Protein AF-A0AAV9KK95-F1 (afdb_monomer_lite)

Sequence (82 aa):
MKVRRGNFKHASYKWNKLLQSLQSYIPKTKVILVSWKPPDIRWVKCNTDGVSRGNPGRGSWGFCLRDENGNLLAAKAKKMTN

InterPro domains:
  IPR012337 Ribonuclease H-like superfamily [SSF53098] (42-76)
  IPR036397 Ribonuclease H superfamily [G3DSA:3.30.420.10] (42-82)
  IPR052929 RNase H-like EbsB-related [PTHR47074] (8-78)

Radius of gyration: 24.57 Å; chains: 1; bounding box: 40×19×64 Å

Structure (mmCIF, N/CA/C/O backbone):
data_AF-A0AAV9KK95-F1
#
_entry.id   AF-A0AAV9KK95-F1
#
loop_
_atom_site.group_PDB
_atom_site.id
_atom_site.type_symbol
_atom_site.label_atom_id
_atom_site.label_alt_id
_atom_site.label_comp_id
_atom_site.label_asym_id
_atom_site.label_entity_id
_atom_site.label_seq_id
_atom_site.pdbx_PDB_ins_code
_atom_site.Cartn_x
_atom_site.Cartn_y
_atom_site.Cartn_z
_atom_site.occupancy
_atom_site.B_iso_or_equiv
_atom_site.auth_seq_id
_atom_site.auth_comp_id
_atom_site.auth_asym_id
_atom_site.auth_atom_id
_atom_site.pdbx_PDB_model_num
ATOM 1 N N . MET A 1 1 ? 10.517 10.928 22.940 1.00 41.38 1 MET A N 1
ATOM 2 C CA . MET A 1 1 ? 9.448 9.929 23.181 1.00 41.38 1 MET A CA 1
ATOM 3 C C . MET A 1 1 ? 8.185 10.659 23.635 1.00 41.38 1 MET A C 1
ATOM 5 O O . MET A 1 1 ? 8.241 11.363 24.634 1.00 41.38 1 MET A O 1
ATOM 9 N N . LYS A 1 2 ? 7.074 10.589 22.887 1.00 40.12 2 LYS A N 1
ATOM 10 C CA . LYS A 1 2 ? 5.826 11.297 23.234 1.00 40.12 2 LYS A CA 1
ATOM 11 C C . LYS A 1 2 ? 4.925 10.353 24.032 1.00 40.12 2 LYS A C 1
ATOM 13 O O . LYS A 1 2 ? 4.269 9.490 23.459 1.00 40.12 2 LYS A O 1
ATOM 18 N N . VAL A 1 3 ? 4.941 10.480 25.356 1.00 55.75 3 VAL A N 1
ATOM 19 C CA . VAL A 1 3 ? 4.125 9.648 26.252 1.00 55.75 3 VAL A CA 1
ATOM 20 C C . VAL A 1 3 ? 2.676 10.136 26.200 1.00 55.75 3 VAL A C 1
ATOM 22 O O . VAL A 1 3 ? 2.403 11.313 26.442 1.00 55.75 3 VAL A O 1
ATOM 25 N N . ARG A 1 4 ? 1.732 9.244 25.881 1.00 58.69 4 ARG A N 1
ATOM 26 C CA . ARG A 1 4 ? 0.299 9.540 26.010 1.00 58.69 4 ARG A CA 1
ATOM 27 C C . ARG A 1 4 ? -0.048 9.546 27.499 1.00 58.69 4 ARG A C 1
ATOM 29 O O . ARG A 1 4 ? -0.110 8.489 28.115 1.00 58.69 4 ARG A O 1
ATOM 36 N N . ARG A 1 5 ? -0.258 10.725 28.088 1.00 57.09 5 ARG A N 1
ATOM 37 C CA . ARG A 1 5 ? -0.819 10.825 29.442 1.00 57.09 5 ARG A CA 1
ATOM 38 C C . ARG A 1 5 ? -2.306 10.483 29.365 1.00 57.09 5 ARG A C 1
ATOM 40 O O . ARG A 1 5 ? -3.045 11.134 28.629 1.00 57.09 5 ARG A O 1
ATOM 47 N N . GLY A 1 6 ? -2.734 9.447 30.085 1.00 59.59 6 GLY A N 1
ATOM 48 C CA . GLY A 1 6 ? -4.158 9.181 30.279 1.00 59.59 6 GLY A CA 1
ATOM 49 C C . GLY A 1 6 ? -4.825 10.390 30.940 1.00 59.59 6 GLY A C 1
ATOM 50 O O . GLY A 1 6 ? -4.200 11.074 31.748 1.00 59.59 6 GLY A O 1
ATOM 51 N N . ASN A 1 7 ? -6.088 10.664 30.606 1.00 61.59 7 ASN A N 1
ATOM 52 C CA . ASN A 1 7 ? -6.887 11.743 31.206 1.00 61.59 7 ASN A CA 1
ATOM 53 C C . ASN A 1 7 ? -7.284 11.438 32.671 1.00 61.59 7 ASN A C 1
ATOM 55 O O . ASN A 1 7 ? -8.448 11.576 33.044 1.00 61.59 7 ASN A O 1
ATOM 59 N N . PHE A 1 8 ? -6.340 11.018 33.515 1.00 65.06 8 PHE A N 1
ATOM 60 C CA . PHE A 1 8 ? -6.541 10.873 34.955 1.00 65.06 8 PHE A CA 1
ATOM 61 C C . PHE A 1 8 ? -6.497 12.258 35.594 1.00 65.06 8 PHE A C 1
ATOM 63 O O . PHE A 1 8 ? -5.461 12.700 36.081 1.00 65.06 8 PHE A O 1
ATOM 70 N N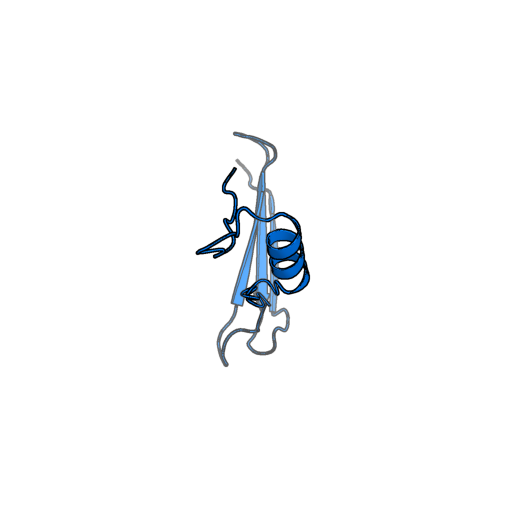 . LYS A 1 9 ? -7.619 12.981 35.535 1.00 60.72 9 LYS A N 1
ATOM 71 C CA . LYS A 1 9 ? -7.670 14.370 36.010 1.00 60.72 9 LYS A CA 1
ATOM 72 C C . LYS A 1 9 ? -7.532 14.497 37.533 1.00 60.72 9 LYS A C 1
ATOM 74 O O . LYS A 1 9 ? -7.113 15.552 37.985 1.00 60.72 9 LYS A O 1
ATOM 79 N N . HIS A 1 10 ? -7.782 13.428 38.300 1.00 64.62 10 HIS A N 1
ATOM 80 C CA . HIS A 1 10 ? -7.639 13.406 39.762 1.00 64.62 10 HIS A CA 1
ATOM 81 C C . HIS A 1 10 ? -7.260 12.003 40.272 1.00 64.62 10 HIS A C 1
ATOM 83 O O . HIS A 1 10 ? -8.118 11.234 40.703 1.00 64.62 10 HIS A O 1
ATOM 89 N N . ALA A 1 11 ? -5.977 11.641 40.200 1.00 63.53 11 ALA A N 1
ATOM 90 C CA . ALA A 1 11 ? -5.487 10.415 40.831 1.00 63.53 11 ALA A CA 1
ATOM 91 C C . ALA A 1 11 ? -5.523 10.571 42.362 1.00 63.53 11 ALA A C 1
ATOM 93 O O . ALA A 1 11 ? -4.993 11.539 42.904 1.00 63.53 11 ALA A O 1
ATOM 94 N N . SER A 1 12 ? -6.168 9.638 43.067 1.00 72.44 12 SER A N 1
ATOM 95 C CA . SER A 1 12 ? -6.192 9.652 44.533 1.00 72.44 12 SER A CA 1
ATOM 96 C C . SER A 1 12 ? -4.805 9.342 45.099 1.00 72.44 12 SER A C 1
ATOM 98 O O . SER A 1 12 ? -4.154 8.405 44.646 1.00 72.44 12 SER A O 1
ATOM 100 N N . T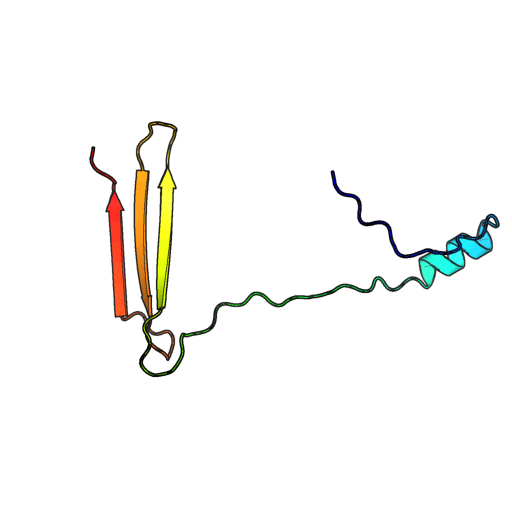YR A 1 13 ? -4.392 10.058 46.148 1.00 77.25 13 TYR A N 1
ATOM 101 C CA . TYR A 1 13 ? -3.170 9.752 46.906 1.00 77.25 13 TYR A CA 1
ATOM 102 C C . TYR A 1 13 ? -3.290 8.483 47.775 1.00 77.25 13 TYR A C 1
ATOM 104 O O . TYR A 1 13 ? -2.304 8.027 48.345 1.00 77.25 13 TYR A O 1
ATOM 112 N N . LYS A 1 14 ? -4.490 7.891 47.893 1.00 86.06 14 LYS A N 1
ATOM 113 C CA . LYS A 1 14 ? -4.712 6.630 48.618 1.00 86.06 14 LYS A CA 1
ATOM 114 C C . LYS A 1 14 ? -4.542 5.440 47.671 1.00 86.06 14 LYS A C 1
ATOM 116 O O . LYS A 1 14 ? -5.299 5.310 46.709 1.00 86.06 14 LYS A O 1
ATOM 121 N N . TRP A 1 15 ? -3.620 4.532 47.999 1.00 82.38 15 TRP A N 1
ATOM 122 C CA . TRP A 1 15 ? -3.242 3.385 47.159 1.00 82.38 15 TRP A CA 1
ATOM 123 C C . TRP A 1 15 ? -4.430 2.546 46.669 1.00 82.38 15 TRP A C 1
ATOM 125 O O . TRP A 1 15 ? -4.579 2.315 45.472 1.00 82.38 15 TRP A O 1
ATOM 135 N N . ASN A 1 16 ? -5.348 2.186 47.568 1.00 87.69 16 ASN A N 1
ATOM 136 C CA . ASN A 1 16 ? -6.514 1.369 47.213 1.00 87.69 16 ASN A CA 1
ATOM 137 C C . ASN A 1 16 ? -7.442 2.071 46.205 1.00 87.69 16 ASN A C 1
ATOM 139 O O . ASN A 1 16 ? -8.027 1.429 45.337 1.00 87.69 16 ASN A O 1
ATOM 143 N N . LYS A 1 17 ? -7.562 3.403 46.291 1.00 84.25 17 LYS A N 1
ATOM 144 C CA . LYS A 1 17 ? -8.378 4.202 45.366 1.00 84.25 17 LYS A CA 1
ATOM 145 C C . LYS A 1 17 ? -7.695 4.363 44.011 1.00 84.25 17 LYS A C 1
ATOM 147 O O . LYS A 1 17 ? -8.370 4.303 42.986 1.00 84.25 17 LYS A O 1
ATOM 152 N N . LEU A 1 18 ? -6.370 4.516 44.003 1.00 84.44 18 LEU A N 1
ATOM 153 C CA . LEU A 1 18 ? -5.578 4.510 42.777 1.00 84.44 18 LEU A CA 1
ATOM 154 C C . LEU A 1 18 ? -5.724 3.172 42.038 1.00 84.44 18 LEU A C 1
ATOM 156 O O . LEU A 1 18 ? -6.099 3.174 40.867 1.00 84.44 18 LEU A O 1
ATOM 160 N N . LEU A 1 19 ? -5.520 2.045 42.727 1.00 85.19 19 LEU A N 1
ATOM 161 C CA . LEU A 1 19 ? -5.695 0.706 42.155 1.00 85.19 19 LEU A CA 1
ATOM 162 C C . LEU A 1 19 ? -7.095 0.507 41.569 1.00 85.19 19 LEU A C 1
ATOM 164 O O . LEU A 1 19 ? -7.216 0.096 40.419 1.00 85.19 19 LEU A O 1
ATOM 168 N N . GLN A 1 20 ? -8.141 0.884 42.308 1.00 85.31 20 GLN A N 1
ATOM 169 C CA . GLN A 1 20 ? -9.522 0.790 41.832 1.00 85.31 20 GLN A CA 1
ATOM 170 C C . GLN A 1 20 ? -9.755 1.628 40.562 1.00 85.31 20 GLN A C 1
ATOM 172 O O . GLN A 1 20 ? -10.438 1.184 39.637 1.00 85.31 20 GLN A O 1
ATOM 177 N N . SER A 1 21 ? -9.163 2.826 40.480 1.00 82.44 21 SER A N 1
ATOM 178 C CA . SER A 1 21 ? -9.262 3.684 39.291 1.00 82.44 21 SER A CA 1
ATOM 179 C C . SER A 1 21 ? -8.502 3.139 38.082 1.00 82.44 21 SER A C 1
ATOM 181 O O . SER A 1 21 ? -8.971 3.291 36.962 1.00 82.44 21 SER A O 1
ATOM 183 N N . LEU A 1 22 ? -7.359 2.478 38.293 1.00 84.31 22 LEU A N 1
ATOM 184 C CA . LEU A 1 22 ? -6.590 1.840 37.225 1.00 84.31 22 LEU A CA 1
ATOM 185 C C . LEU A 1 22 ? -7.293 0.578 36.717 1.00 84.31 22 LEU A C 1
ATOM 187 O O . LEU A 1 22 ? -7.388 0.382 35.512 1.00 84.31 22 LEU A O 1
ATOM 191 N N . GLN A 1 23 ? -7.832 -0.242 37.623 1.00 86.75 23 GLN A N 1
ATOM 192 C CA . GLN A 1 23 ? -8.578 -1.456 37.276 1.00 86.75 23 GLN A CA 1
ATOM 193 C C . GLN A 1 23 ? -9.868 -1.157 36.502 1.00 86.75 23 GLN A C 1
ATOM 195 O O . GLN A 1 23 ? -10.253 -1.928 35.631 1.00 86.75 23 GLN A O 1
ATOM 200 N N . SER A 1 24 ? -10.526 -0.033 36.798 1.00 82.44 24 SER A N 1
ATOM 201 C CA . SER A 1 24 ? -11.736 0.416 36.092 1.00 82.44 24 SER A CA 1
ATOM 202 C C . SER A 1 24 ? -11.448 1.303 34.875 1.00 82.44 24 SER A C 1
ATOM 204 O O . SER A 1 24 ? -12.376 1.729 34.184 1.00 82.44 24 SER A O 1
ATOM 206 N N . TYR A 1 25 ? -10.175 1.598 34.588 1.00 83.31 25 TYR A N 1
ATOM 207 C CA . TYR A 1 25 ? -9.810 2.469 33.481 1.00 83.31 25 TYR A CA 1
ATOM 208 C C . TYR A 1 25 ? -9.923 1.747 32.142 1.00 83.31 25 TYR A C 1
ATOM 210 O O . TYR A 1 25 ? -9.104 0.900 31.792 1.00 83.31 25 TYR A O 1
ATOM 218 N N . ILE A 1 26 ? -10.898 2.168 31.342 1.00 80.31 26 ILE A N 1
ATOM 219 C CA . ILE A 1 26 ? -11.008 1.775 29.940 1.00 80.31 26 ILE A CA 1
ATOM 220 C C . ILE A 1 26 ? -10.420 2.913 29.094 1.00 80.31 26 ILE A C 1
ATOM 222 O O . ILE A 1 26 ? -11.019 3.996 29.017 1.00 80.31 26 ILE A O 1
ATOM 226 N N . PRO A 1 27 ? -9.244 2.730 28.465 1.00 79.12 27 PRO A N 1
ATOM 227 C CA . PRO A 1 27 ? -8.662 3.763 27.626 1.00 79.12 27 PRO A CA 1
ATOM 228 C C . PRO A 1 27 ? -9.586 4.059 26.445 1.00 79.12 27 PRO A C 1
ATOM 230 O O . PRO A 1 27 ? -9.978 3.167 25.693 1.00 79.12 27 PRO A O 1
ATOM 233 N N . LYS A 1 28 ? -9.905 5.341 26.239 1.00 80.44 28 LYS A N 1
ATOM 234 C CA . LYS A 1 28 ? -10.578 5.789 25.015 1.00 80.44 28 LYS A CA 1
ATOM 235 C C . LYS A 1 28 ? -9.596 5.688 23.848 1.00 80.44 28 LYS A C 1
ATOM 237 O O . LYS A 1 28 ? -8.829 6.615 23.584 1.00 80.44 28 LYS A O 1
ATOM 242 N N . THR A 1 29 ? -9.607 4.554 23.160 1.00 82.75 29 THR A N 1
ATOM 243 C CA . THR A 1 29 ? -8.795 4.339 21.962 1.00 82.75 29 THR A CA 1
ATOM 244 C C . THR A 1 29 ? -9.558 4.834 20.743 1.00 82.75 29 THR A C 1
ATOM 246 O O . THR A 1 29 ? -10.616 4.313 20.405 1.00 82.75 29 THR A O 1
ATOM 249 N N . LYS A 1 30 ? -9.015 5.837 20.048 1.00 85.50 30 LYS A N 1
ATOM 250 C CA . LYS A 1 30 ? -9.482 6.178 18.703 1.00 85.50 30 LYS A CA 1
ATOM 251 C C . LYS A 1 30 ? -8.878 5.171 17.728 1.00 85.50 30 LYS A C 1
ATOM 253 O O . LYS A 1 30 ? -7.694 5.272 17.410 1.00 85.50 30 LYS A O 1
ATOM 258 N N . VAL A 1 31 ? -9.677 4.208 17.281 1.00 84.75 31 VAL A N 1
ATOM 259 C CA . VAL A 1 31 ? -9.294 3.302 16.195 1.00 84.75 31 VAL A CA 1
ATOM 260 C C . VAL A 1 31 ? -9.698 3.962 14.882 1.00 84.75 31 VAL A C 1
ATOM 262 O O . VAL A 1 31 ? -10.873 4.232 14.656 1.00 84.75 31 VAL A O 1
ATOM 265 N N . ILE A 1 32 ? -8.718 4.273 14.036 1.00 89.31 32 ILE A N 1
ATOM 266 C CA . ILE A 1 32 ? -8.960 4.719 12.662 1.00 89.31 32 ILE A CA 1
ATOM 267 C C . ILE A 1 32 ? -8.576 3.547 11.776 1.00 89.31 32 ILE A C 1
ATOM 269 O O . ILE A 1 32 ? -7.397 3.207 11.686 1.00 89.31 32 ILE A O 1
ATOM 273 N N . LEU A 1 33 ? -9.566 2.912 11.153 1.00 89.12 33 LEU A N 1
ATOM 274 C CA . LEU A 1 33 ? -9.292 1.883 10.163 1.00 89.12 33 LEU A CA 1
ATOM 275 C C . LEU A 1 33 ? -8.716 2.554 8.914 1.00 89.12 33 LEU A C 1
ATOM 277 O O . LEU A 1 33 ? -9.433 3.231 8.179 1.00 89.12 33 LEU A O 1
ATOM 281 N N . VAL A 1 34 ? -7.424 2.355 8.676 1.00 91.31 34 VAL A N 1
ATOM 282 C CA . VAL A 1 34 ? -6.772 2.751 7.428 1.00 91.31 34 VAL A CA 1
ATOM 283 C C . VAL A 1 34 ? -6.750 1.522 6.533 1.00 91.31 34 VAL A C 1
ATOM 285 O O . VAL A 1 34 ? -5.920 0.634 6.698 1.00 91.31 34 VAL A O 1
ATOM 288 N N . SER A 1 35 ? -7.715 1.447 5.623 1.00 93.25 35 SER A N 1
ATOM 289 C CA . SER A 1 35 ? -7.798 0.398 4.607 1.00 93.25 35 SER A CA 1
ATOM 290 C C . SER A 1 35 ? -7.743 1.027 3.223 1.00 93.25 35 SER A C 1
ATOM 292 O O . SER A 1 35 ? -8.223 2.144 3.012 1.00 93.25 35 SER A O 1
ATOM 294 N N . TRP A 1 36 ? -7.138 0.314 2.276 1.00 94.69 36 TRP A N 1
ATOM 295 C CA . TRP A 1 36 ? -7.221 0.700 0.876 1.00 94.69 36 TRP A CA 1
ATOM 296 C C . TRP A 1 36 ? -8.652 0.473 0.383 1.00 94.69 36 TRP A C 1
ATOM 298 O O . TRP A 1 36 ? -9.271 -0.544 0.691 1.00 94.69 36 TRP A O 1
ATOM 308 N N . LYS A 1 37 ? -9.165 1.427 -0.387 1.00 94.50 37 LYS A N 1
ATOM 309 C CA . LYS A 1 37 ? -10.442 1.321 -1.095 1.00 94.50 37 LYS A CA 1
ATOM 310 C C . LYS A 1 37 ? -10.199 1.572 -2.578 1.00 94.50 37 LYS A C 1
ATOM 312 O O . LYS A 1 37 ? -9.298 2.368 -2.883 1.00 94.50 37 LYS A O 1
ATOM 317 N N . PRO A 1 38 ? -10.970 0.960 -3.486 1.00 95.75 38 PRO A N 1
ATOM 318 C CA . PRO A 1 38 ? -10.932 1.354 -4.885 1.00 95.75 38 PRO A CA 1
ATOM 319 C C . PRO A 1 38 ? -11.283 2.847 -5.049 1.00 95.75 38 PRO A C 1
ATOM 321 O O . PRO A 1 38 ? -11.814 3.464 -4.119 1.00 95.75 38 PRO A O 1
ATOM 324 N N . PRO A 1 39 ? -10.854 3.484 -6.150 1.00 97.19 39 PRO A N 1
ATOM 325 C CA . PRO A 1 39 ? -11.262 4.846 -6.475 1.00 97.19 39 PRO A CA 1
ATOM 326 C C . PRO A 1 39 ? -12.756 4.904 -6.837 1.00 97.19 39 PRO A C 1
ATOM 328 O O . PRO A 1 39 ? -13.403 3.871 -6.995 1.00 97.19 39 PRO A O 1
ATOM 331 N N . ASP A 1 40 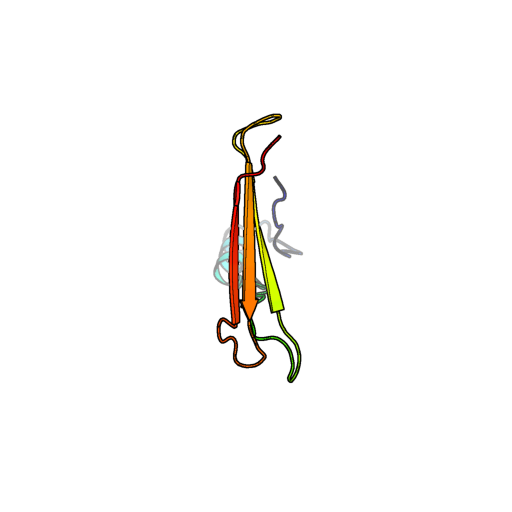? -13.290 6.116 -6.969 1.00 97.81 40 ASP A N 1
ATOM 332 C CA . ASP A 1 40 ? -14.673 6.317 -7.407 1.00 97.81 40 ASP A CA 1
ATOM 333 C C . ASP A 1 40 ? -14.885 5.829 -8.854 1.00 97.81 40 ASP A C 1
ATOM 335 O O . ASP A 1 40 ? -13.938 5.657 -9.621 1.00 97.81 40 ASP A O 1
ATOM 339 N N . ILE A 1 41 ? -16.143 5.620 -9.247 1.00 98.00 41 ILE A N 1
ATOM 340 C CA . ILE A 1 41 ? -16.516 5.173 -10.601 1.00 98.00 41 ILE A CA 1
ATOM 341 C C . ILE A 1 41 ? -15.878 6.081 -11.665 1.00 98.00 41 ILE A C 1
ATOM 343 O O . ILE A 1 41 ? -15.905 7.307 -11.525 1.00 98.00 41 ILE A O 1
ATOM 347 N N . ARG A 1 42 ? -15.344 5.484 -12.744 1.00 96.44 42 ARG A N 1
ATOM 348 C CA . ARG A 1 42 ? -14.595 6.160 -13.827 1.00 96.44 42 ARG A CA 1
ATOM 349 C C . ARG A 1 42 ? -13.262 6.798 -13.412 1.00 96.44 42 ARG A C 1
ATOM 351 O O . ARG A 1 42 ? -12.681 7.538 -14.206 1.00 96.44 42 ARG A O 1
ATOM 358 N N . TRP A 1 43 ? -12.748 6.513 -12.216 1.00 98.38 43 TRP A N 1
ATOM 359 C CA . TRP A 1 43 ? -11.402 6.912 -11.812 1.00 98.38 43 TRP A CA 1
ATOM 360 C C . TRP A 1 43 ? -10.430 5.739 -11.828 1.00 98.38 43 TRP A C 1
ATOM 362 O O . TRP A 1 43 ? -10.773 4.599 -11.531 1.00 98.38 43 TRP A O 1
ATOM 372 N N . VAL A 1 44 ? -9.165 6.059 -12.093 1.00 97.94 44 VAL A N 1
ATOM 373 C CA . VAL A 1 44 ? -8.048 5.125 -11.951 1.00 97.94 44 VAL A CA 1
ATOM 374 C C . VAL A 1 44 ? -7.184 5.557 -10.774 1.00 97.94 44 VAL A C 1
ATOM 376 O O . VAL A 1 44 ? -6.758 6.710 -10.685 1.00 97.94 44 VAL A O 1
ATOM 379 N N . LYS A 1 45 ? -6.881 4.623 -9.870 1.00 98.38 45 LYS A N 1
ATOM 380 C CA . LYS A 1 45 ? -5.952 4.841 -8.758 1.00 98.38 45 LYS A CA 1
ATOM 381 C C . LYS A 1 45 ? -4.554 4.398 -9.159 1.00 98.38 45 LYS A C 1
ATOM 383 O O . LYS A 1 45 ? -4.347 3.229 -9.468 1.00 98.38 45 LYS A O 1
ATOM 388 N N . CYS A 1 46 ? -3.596 5.320 -9.108 1.00 98.12 46 CYS A N 1
ATOM 389 C CA . CYS A 1 46 ? -2.177 5.024 -9.273 1.00 98.12 46 CYS A CA 1
ATOM 390 C C . CYS A 1 46 ? -1.508 4.928 -7.898 1.00 98.12 46 CYS A C 1
ATOM 392 O O . CYS A 1 46 ? -1.394 5.926 -7.188 1.00 98.12 46 CYS A O 1
ATOM 394 N N . ASN A 1 47 ? -1.077 3.730 -7.509 1.00 97.81 47 ASN A N 1
ATOM 395 C CA . ASN A 1 47 ? -0.228 3.537 -6.337 1.00 97.81 47 ASN A CA 1
ATOM 396 C C . ASN A 1 47 ? 1.228 3.461 -6.795 1.00 97.81 47 ASN A C 1
ATOM 398 O O . ASN A 1 47 ? 1.545 2.626 -7.639 1.00 97.81 47 ASN A O 1
ATOM 402 N N . THR A 1 48 ? 2.095 4.308 -6.241 1.00 97.81 48 THR A N 1
ATOM 403 C CA . THR A 1 48 ? 3.525 4.374 -6.566 1.00 97.81 48 THR A CA 1
ATOM 404 C C . THR A 1 48 ? 4.374 3.990 -5.358 1.00 97.81 48 THR A C 1
ATOM 406 O O . THR A 1 48 ? 3.960 4.187 -4.217 1.00 97.81 48 THR A O 1
ATOM 409 N N . ASP A 1 49 ? 5.559 3.440 -5.610 1.00 97.81 49 ASP A N 1
ATOM 410 C CA . ASP A 1 49 ? 6.564 3.182 -4.579 1.00 97.81 49 ASP A CA 1
ATOM 411 C C . ASP A 1 49 ? 7.982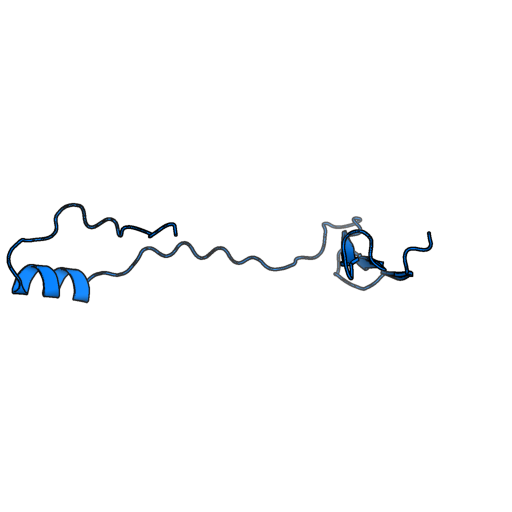 3.326 -5.149 1.00 97.81 49 ASP A C 1
ATOM 413 O O . ASP A 1 49 ? 8.205 3.217 -6.361 1.00 97.81 49 ASP A O 1
ATOM 417 N N . GLY A 1 50 ? 8.946 3.590 -4.273 1.00 95.88 50 GLY A N 1
ATOM 418 C CA . GLY A 1 50 ? 10.346 3.773 -4.620 1.00 95.88 50 GLY A CA 1
ATOM 419 C C . GLY A 1 50 ? 11.276 3.145 -3.591 1.00 95.88 50 GLY A C 1
ATOM 420 O O . GLY A 1 50 ? 10.986 3.089 -2.402 1.00 95.88 50 GLY A O 1
ATOM 421 N N . VAL A 1 51 ? 12.444 2.707 -4.051 1.00 95.56 51 VAL A N 1
ATOM 422 C CA . VAL A 1 51 ? 13.499 2.157 -3.191 1.00 95.56 51 VAL A CA 1
ATOM 423 C C . VAL A 1 51 ? 14.837 2.806 -3.521 1.00 95.56 51 VAL A C 1
ATOM 425 O O . VAL A 1 51 ? 15.124 3.107 -4.681 1.00 95.56 51 VAL A O 1
ATOM 428 N N . SER A 1 52 ? 15.670 3.003 -2.497 1.00 94.38 52 SER A N 1
ATOM 429 C CA . SER A 1 52 ? 17.039 3.507 -2.618 1.00 94.38 52 SER A CA 1
ATOM 430 C C . SER A 1 52 ? 18.000 2.698 -1.747 1.00 94.38 52 SER A C 1
ATOM 432 O O . SER A 1 52 ? 17.664 2.311 -0.631 1.00 94.38 52 SER A O 1
ATOM 434 N N . ARG A 1 53 ? 19.215 2.455 -2.255 1.00 93.25 53 ARG A N 1
ATOM 435 C CA . ARG A 1 53 ? 20.318 1.788 -1.541 1.00 93.25 53 ARG A CA 1
ATOM 436 C C . ARG A 1 53 ? 21.360 2.755 -0.957 1.00 93.25 53 ARG A C 1
ATOM 438 O O . ARG A 1 53 ? 22.440 2.302 -0.592 1.00 93.25 53 ARG A O 1
ATOM 445 N N . GLY A 1 54 ? 21.094 4.060 -0.905 1.00 90.00 54 GLY A N 1
ATOM 446 C CA . GLY A 1 54 ? 22.024 5.048 -0.338 1.00 90.00 54 GLY A CA 1
ATOM 447 C C . GLY A 1 54 ? 21.775 6.477 -0.827 1.00 90.00 54 GLY A C 1
ATOM 448 O O . GLY A 1 54 ? 20.796 6.731 -1.526 1.00 90.00 54 GLY A O 1
ATOM 449 N N . ASN A 1 55 ? 22.676 7.403 -0.483 1.00 87.31 55 ASN A N 1
ATOM 450 C CA . ASN A 1 55 ? 22.614 8.805 -0.913 1.00 87.31 55 ASN A CA 1
ATOM 451 C C . ASN A 1 55 ? 24.000 9.338 -1.375 1.00 87.31 55 ASN A C 1
ATOM 453 O O . ASN A 1 55 ? 24.751 9.820 -0.527 1.00 87.31 55 ASN A O 1
ATOM 457 N N . PRO A 1 56 ? 24.350 9.249 -2.682 1.00 85.56 56 PRO A N 1
ATOM 458 C CA . PRO A 1 56 ? 23.599 8.566 -3.732 1.00 85.56 56 PRO A CA 1
ATOM 459 C C . PRO A 1 56 ? 23.807 7.047 -3.673 1.00 85.56 56 PRO A C 1
ATOM 461 O O . PRO A 1 56 ? 24.874 6.537 -3.341 1.00 85.56 56 PRO A O 1
ATOM 464 N N . GLY A 1 57 ? 22.770 6.302 -4.025 1.00 88.62 57 GLY A N 1
ATOM 465 C CA . GLY A 1 57 ? 22.819 4.856 -4.188 1.00 88.62 57 GLY A CA 1
ATOM 466 C C . GLY A 1 57 ? 21.888 4.434 -5.312 1.00 88.62 57 GLY A C 1
ATOM 467 O O . GLY A 1 57 ? 21.058 5.213 -5.776 1.00 88.62 57 GLY A O 1
ATOM 468 N N . ARG A 1 58 ? 22.013 3.184 -5.770 1.00 93.88 58 ARG A N 1
ATOM 469 C CA . ARG A 1 58 ? 21.083 2.642 -6.771 1.00 93.88 58 ARG A CA 1
ATOM 470 C C . ARG A 1 58 ? 19.657 2.742 -6.234 1.00 93.88 58 ARG A C 1
ATOM 472 O O . ARG A 1 58 ? 19.405 2.295 -5.116 1.00 93.88 58 ARG A O 1
ATOM 479 N N . GLY A 1 59 ? 18.746 3.249 -7.053 1.00 94.50 59 GLY A N 1
ATOM 480 C CA . GLY A 1 59 ? 17.325 3.257 -6.740 1.00 94.50 59 GLY A CA 1
ATOM 481 C C . GLY A 1 59 ? 16.470 2.706 -7.873 1.00 94.50 59 GLY A C 1
ATOM 482 O O . GLY A 1 59 ? 16.942 2.463 -8.987 1.00 94.50 59 GLY A O 1
ATOM 483 N N . SER A 1 60 ? 15.199 2.486 -7.580 1.00 96.62 60 SER A N 1
ATOM 484 C CA . SER A 1 60 ? 14.174 2.121 -8.555 1.00 96.62 60 SER A CA 1
ATOM 485 C C . SER A 1 60 ? 12.827 2.686 -8.135 1.00 96.62 60 SER A C 1
ATOM 487 O O . SER A 1 60 ? 12.634 3.044 -6.975 1.00 96.62 60 SER A O 1
ATOM 489 N N . TRP A 1 61 ? 11.898 2.736 -9.079 1.00 97.06 61 TRP A N 1
ATOM 490 C CA . TRP A 1 61 ? 10.512 3.124 -8.851 1.00 97.06 61 TRP A CA 1
ATOM 491 C C . TRP A 1 61 ? 9.572 2.063 -9.418 1.00 97.06 61 TRP A C 1
ATOM 493 O O . TRP A 1 61 ? 9.949 1.295 -10.310 1.00 97.06 61 TRP A O 1
ATOM 503 N N . GLY A 1 62 ? 8.338 2.043 -8.930 1.00 98.06 62 GLY A N 1
ATOM 504 C CA . GLY A 1 62 ? 7.254 1.245 -9.480 1.00 98.06 62 GLY A CA 1
ATOM 505 C C . GLY A 1 62 ? 5.893 1.901 -9.287 1.00 98.06 62 GLY A C 1
ATOM 506 O O . GLY A 1 62 ? 5.725 2.771 -8.435 1.00 98.06 62 GLY A O 1
ATOM 507 N N . PHE A 1 63 ? 4.922 1.487 -10.097 1.00 98.44 63 PHE A N 1
ATOM 508 C CA . PHE A 1 63 ? 3.519 1.834 -9.920 1.00 98.44 63 PHE A CA 1
ATOM 509 C C . PHE A 1 63 ? 2.582 0.680 -10.289 1.00 98.44 63 PHE A C 1
ATOM 511 O O . PHE A 1 63 ? 2.939 -0.205 -11.072 1.00 98.44 63 PHE A O 1
ATOM 518 N N . CYS A 1 64 ? 1.352 0.743 -9.780 1.00 98.38 64 CYS A N 1
ATOM 519 C CA . CYS A 1 64 ? 0.211 -0.022 -10.275 1.00 98.38 64 CYS A CA 1
ATOM 520 C C . CYS A 1 64 ? -1.019 0.882 -10.455 1.00 98.38 64 CYS A C 1
ATOM 522 O O . CYS A 1 64 ? -1.299 1.738 -9.615 1.00 98.38 64 CYS A O 1
ATOM 524 N N . LEU A 1 65 ? -1.726 0.696 -11.568 1.00 98.56 65 LEU A N 1
ATOM 525 C CA . LEU A 1 65 ? -2.983 1.355 -11.909 1.00 98.56 65 LEU A CA 1
ATOM 526 C C . LEU A 1 65 ? -4.138 0.402 -11.625 1.00 98.56 65 LEU A C 1
ATOM 528 O O . LEU A 1 65 ? -4.095 -0.751 -12.058 1.00 98.56 65 LEU A O 1
ATOM 532 N N . ARG A 1 66 ? -5.169 0.881 -10.932 1.00 98.56 66 ARG A N 1
ATOM 533 C CA . ARG A 1 66 ? -6.373 0.104 -10.624 1.00 98.56 66 ARG A CA 1
ATOM 534 C C . ARG A 1 66 ? -7.642 0.855 -11.001 1.00 98.56 66 ARG A C 1
ATOM 536 O O . ARG A 1 66 ? -7.694 2.063 -10.776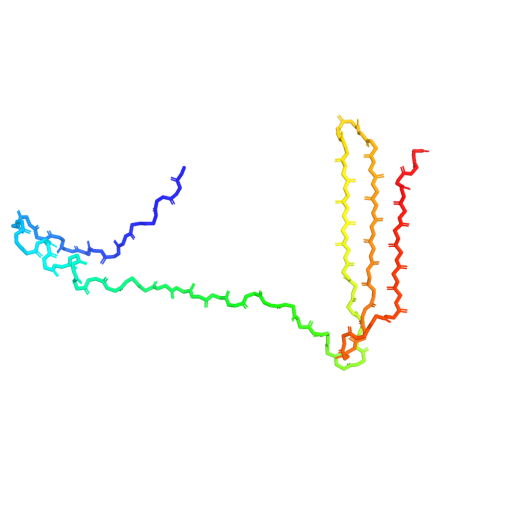 1.00 98.56 66 ARG A O 1
ATOM 543 N N . ASP A 1 67 ? -8.619 0.146 -11.554 1.00 98.31 67 ASP A N 1
ATOM 544 C CA . ASP A 1 67 ? -9.947 0.686 -11.884 1.00 98.31 67 ASP A CA 1
ATOM 545 C C . ASP A 1 67 ? -10.821 0.889 -10.628 1.00 98.31 67 ASP A C 1
ATOM 547 O O . ASP A 1 67 ? -10.387 0.612 -9.503 1.00 98.31 67 ASP A O 1
ATOM 551 N N . GLU A 1 68 ? -12.061 1.345 -10.815 1.00 98.19 68 GLU A N 1
ATOM 552 C CA . GLU A 1 68 ? -13.068 1.534 -9.759 1.00 98.19 68 GLU A CA 1
ATOM 553 C C . GLU A 1 68 ? -13.512 0.248 -9.045 1.00 98.19 68 GLU A C 1
ATOM 555 O O . GLU A 1 68 ? -14.089 0.307 -7.961 1.00 98.19 68 GLU A O 1
ATOM 560 N N . ASN A 1 69 ? -13.228 -0.925 -9.610 1.00 97.44 69 ASN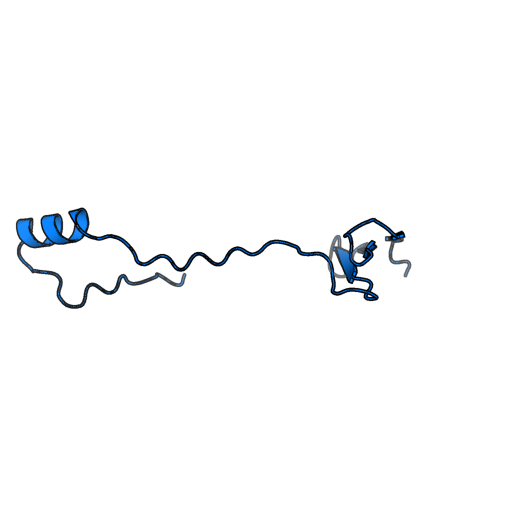 A N 1
ATOM 561 C CA . ASN A 1 69 ? -13.467 -2.217 -8.966 1.00 97.44 69 ASN A CA 1
ATOM 562 C C . ASN A 1 69 ? -12.216 -2.708 -8.216 1.00 97.44 69 ASN A C 1
ATOM 564 O O . ASN A 1 69 ? -12.252 -3.707 -7.500 1.00 97.44 69 ASN A O 1
ATOM 568 N N . GLY A 1 70 ? -11.095 -1.999 -8.367 1.00 97.00 70 GLY A N 1
ATOM 569 C CA . GLY A 1 70 ? -9.793 -2.353 -7.827 1.00 97.00 70 GLY A CA 1
ATOM 570 C C . GLY A 1 70 ? -9.014 -3.375 -8.655 1.00 97.00 70 GLY A C 1
ATOM 571 O O . GLY A 1 70 ? -7.943 -3.817 -8.209 1.00 97.00 70 GLY A O 1
ATOM 572 N N . ASN A 1 71 ? -9.495 -3.711 -9.854 1.00 98.00 71 ASN A N 1
ATOM 573 C CA . ASN A 1 71 ? -8.798 -4.577 -10.795 1.00 98.00 71 ASN A CA 1
ATOM 574 C C . ASN A 1 71 ? -7.517 -3.904 -11.269 1.00 98.00 71 ASN A C 1
ATOM 576 O O . ASN A 1 71 ? -7.476 -2.695 -11.490 1.00 98.00 71 ASN A O 1
ATOM 580 N N . LEU A 1 72 ? -6.463 -4.696 -11.447 1.00 98.06 72 LEU A N 1
ATOM 581 C CA . LEU A 1 72 ? -5.207 -4.197 -11.984 1.00 98.06 72 LEU A CA 1
ATOM 582 C C . LEU A 1 72 ? -5.359 -3.914 -13.483 1.00 98.06 72 LEU A C 1
ATOM 584 O O . LEU A 1 72 ? -5.594 -4.831 -14.261 1.00 98.06 72 LEU A O 1
ATOM 588 N N . LEU A 1 73 ? -5.158 -2.660 -13.876 1.00 98.38 73 LEU A N 1
ATOM 589 C CA . LEU A 1 73 ? -5.139 -2.248 -15.279 1.00 98.38 73 LEU A CA 1
ATOM 590 C C . LEU A 1 73 ? -3.731 -2.341 -15.870 1.00 98.38 73 LEU A C 1
ATOM 592 O O . LEU A 1 73 ? -3.543 -2.813 -16.986 1.00 98.38 73 LEU A O 1
ATOM 596 N N . ALA A 1 74 ? -2.730 -1.878 -15.121 1.00 98.56 74 ALA A N 1
ATOM 597 C CA . ALA A 1 74 ? -1.334 -1.913 -15.540 1.00 98.56 74 ALA A CA 1
ATOM 598 C C . ALA A 1 74 ? -0.400 -1.829 -14.332 1.00 98.56 74 ALA A C 1
ATOM 600 O O . ALA A 1 74 ? -0.736 -1.230 -13.311 1.00 98.56 74 ALA A O 1
ATOM 601 N N . ALA A 1 75 ? 0.809 -2.363 -14.469 1.00 98.44 75 ALA A N 1
ATOM 602 C CA . ALA A 1 75 ? 1.884 -2.164 -13.508 1.00 98.44 75 ALA A CA 1
ATOM 603 C C . ALA A 1 75 ? 3.221 -2.030 -14.233 1.00 98.44 75 ALA A C 1
ATOM 605 O O . ALA A 1 75 ? 3.442 -2.646 -15.277 1.00 98.44 75 ALA A O 1
ATOM 606 N N . LYS A 1 76 ? 4.126 -1.230 -13.670 1.00 98.44 76 LYS A N 1
ATOM 607 C CA . LYS A 1 76 ? 5.496 -1.108 -14.170 1.00 98.44 76 LYS A CA 1
ATOM 608 C C . LYS A 1 76 ? 6.444 -0.815 -13.026 1.00 98.44 76 LYS A C 1
ATOM 610 O O . LYS A 1 76 ? 6.113 -0.052 -12.129 1.00 98.44 76 LYS A O 1
ATOM 615 N N . ALA A 1 77 ? 7.646 -1.365 -13.113 1.00 97.81 77 ALA A N 1
ATOM 616 C CA . ALA A 1 77 ? 8.770 -0.967 -12.286 1.00 97.81 77 ALA A CA 1
ATOM 617 C C . ALA A 1 77 ? 10.004 -0.768 -13.164 1.00 97.81 77 ALA A C 1
ATOM 619 O O . ALA A 1 77 ? 10.167 -1.434 -14.190 1.00 97.81 77 ALA A O 1
ATOM 620 N N . LYS A 1 78 ? 10.869 0.173 -12.786 1.00 97.62 78 LYS A N 1
ATOM 621 C CA . LYS A 1 78 ? 12.121 0.431 -13.495 1.00 97.62 78 LYS A CA 1
ATOM 622 C C . LYS A 1 78 ? 13.204 0.870 -12.520 1.00 97.62 78 LYS A C 1
ATOM 624 O O . LYS A 1 78 ? 12.984 1.697 -11.636 1.00 97.62 78 LYS A O 1
ATOM 629 N N . LYS A 1 79 ? 14.410 0.342 -12.726 1.00 96.00 79 LYS A N 1
ATOM 630 C CA . LYS A 1 79 ? 15.619 0.874 -12.097 1.00 96.00 79 LYS A CA 1
ATOM 631 C C . LYS A 1 79 ? 15.844 2.313 -12.563 1.00 96.00 79 LYS A C 1
ATOM 633 O O . LYS A 1 79 ? 15.751 2.592 -13.757 1.00 96.00 79 LYS A O 1
ATOM 638 N N . MET A 1 80 ? 16.156 3.208 -11.631 1.00 89.44 80 MET A N 1
ATOM 639 C CA . MET A 1 80 ? 16.625 4.543 -11.978 1.00 89.44 80 MET A CA 1
ATOM 640 C C . MET A 1 80 ? 18.020 4.398 -12.586 1.00 89.44 80 MET A C 1
ATOM 642 O O . MET A 1 80 ? 18.944 3.886 -11.949 1.00 89.44 80 MET A O 1
ATOM 646 N N . THR A 1 81 ? 18.130 4.739 -13.864 1.00 81.12 81 THR A N 1
ATOM 647 C CA . THR A 1 81 ? 19.407 4.874 -14.561 1.00 81.12 81 THR A CA 1
ATOM 648 C C . THR A 1 81 ? 19.892 6.299 -14.355 1.00 81.12 81 THR A C 1
ATOM 650 O O . THR A 1 81 ? 19.112 7.225 -14.578 1.00 81.12 81 THR A O 1
ATOM 653 N N . ASN A 1 82 ? 21.138 6.436 -13.901 1.00 60.88 82 ASN A N 1
ATOM 654 C CA . ASN A 1 82 ? 21.871 7.696 -14.001 1.00 60.88 82 ASN A CA 1
ATOM 655 C C . ASN A 1 82 ? 22.215 7.983 -15.461 1.00 60.88 82 ASN A C 1
ATOM 657 O O . ASN A 1 82 ? 22.349 6.991 -16.218 1.00 60.88 82 ASN A O 1
#

pLDDT: mean 86.8, std 14.04, range [40.12, 98.56]

Foldseek 3Di:
DDDDDAPCVDQDPDPVSNVVCVVPDDGPDDDDDDDDAADAAPDKDKDKDKDAPDVPGWMKIKIFIAHNVRDTPDIDIDTDDD

Organism: NCBI:txid50273

Secondary structure (DSSP, 8-state):
--------S---SSHHHHHHHHHT-------------PPPTT--EEEEEEEESSTT--EEEEEEEE-TT--EEEEEEEE---